Protein AF-A0A6I1F2I8-F1 (afdb_monomer_lite)

Sequence (129 aa):
MICNMAFIVSCSKEGEKSVVKYCKENDIIIFDLVIDPLNNEIYRGAFSSFLQASSFGKVLKEHKVTEIIVDSKENFKNKEYLQEFLVLTMFFMEAKVYFLKENLDASMSEDNVELVFRFNSRNSNNLKS

pLDDT: mean 71.92, std 16.77, range [31.44, 93.5]

Foldseek 3Di:
DDAAEEEEEEADPVLVVLVVVVCVVRSYHYPYYDYRLCPPPCNPVCVLVCLVPDCNVVVCLVVPHAEYEYQALVSCVDPVSSLSNLLSCCPSNVHWYAHRVVRDGLNPDPVSVVSNVVVVVVVVVVVPD

Secondary structure (DSSP, 8-state):
----EEEEEESSHHHHHHHHHHHHHTTPEEEEEEE-TTT-HHHHTTHHHHHHTSHHHHHHHHTT--EEEES-GGGS-SHHHHHHHHHIIIIIS--EEEETTTTEEGGG-HHHHHHHHHHHHHHHHTT--

Structure (mmCIF, N/CA/C/O backbone):
data_AF-A0A6I1F2I8-F1
#
_entry.id   AF-A0A6I1F2I8-F1
#
loop_
_atom_site.group_PDB
_atom_site.id
_atom_site.type_symbol
_atom_site.label_atom_id
_atom_site.label_alt_id
_atom_site.label_comp_id
_atom_site.label_asym_id
_atom_site.label_entity_id
_atom_site.label_seq_id
_atom_site.pdbx_PDB_ins_code
_atom_site.Cartn_x
_atom_site.Cartn_y
_atom_site.Cartn_z
_atom_site.occupancy
_atom_site.B_iso_or_equiv
_atom_site.auth_seq_id
_atom_site.auth_comp_id
_atom_site.auth_asym_id
_atom_site.auth_atom_id
_atom_site.pdbx_PDB_model_num
ATOM 1 N N . MET A 1 1 ? -21.769 0.585 -9.005 1.00 44.41 1 MET A N 1
ATOM 2 C CA . MET A 1 1 ? -20.932 0.948 -7.847 1.00 44.41 1 MET A CA 1
ATOM 3 C C . MET A 1 1 ? -19.619 0.214 -8.037 1.00 44.41 1 MET A C 1
ATOM 5 O O . MET A 1 1 ? -19.660 -1.002 -8.168 1.00 44.41 1 MET A O 1
ATOM 9 N N . ILE A 1 2 ? -18.512 0.925 -8.234 1.00 54.41 2 ILE A N 1
ATOM 10 C CA . ILE A 1 2 ? -17.195 0.285 -8.323 1.00 54.41 2 ILE A CA 1
ATOM 11 C C . ILE A 1 2 ? -16.720 0.174 -6.876 1.00 54.41 2 ILE A C 1
ATOM 13 O O . ILE A 1 2 ? -16.569 1.200 -6.223 1.00 54.41 2 ILE A O 1
ATOM 17 N N . CYS A 1 3 ? -16.594 -1.043 -6.352 1.00 58.31 3 CYS A N 1
ATOM 18 C CA . CYS A 1 3 ? -15.919 -1.252 -5.075 1.00 58.31 3 CYS A CA 1
ATOM 19 C C . CYS A 1 3 ? -14.420 -1.072 -5.314 1.00 58.31 3 CYS A C 1
ATOM 21 O O . CYS A 1 3 ? -13.877 -1.684 -6.238 1.00 58.31 3 CYS A O 1
ATOM 23 N N . ASN A 1 4 ? -13.768 -0.235 -4.511 1.00 81.19 4 ASN A N 1
ATOM 24 C CA . ASN A 1 4 ? -12.321 -0.087 -4.578 1.00 81.19 4 ASN A CA 1
ATOM 25 C C . ASN A 1 4 ? -11.671 -1.390 -4.102 1.00 81.19 4 ASN A C 1
ATOM 27 O O . ASN A 1 4 ? -12.137 -2.013 -3.144 1.00 81.19 4 ASN A O 1
ATOM 31 N N . MET A 1 5 ? -10.618 -1.816 -4.796 1.00 88.94 5 MET A N 1
ATOM 32 C CA . MET A 1 5 ? -9.870 -3.016 -4.441 1.00 88.94 5 MET A CA 1
ATOM 33 C C . MET A 1 5 ? -8.527 -2.608 -3.848 1.00 88.94 5 MET A C 1
ATOM 35 O O . MET A 1 5 ? -7.793 -1.832 -4.464 1.00 88.94 5 MET A O 1
ATOM 39 N N . ALA A 1 6 ? -8.210 -3.135 -2.667 1.00 88.00 6 ALA A N 1
ATOM 40 C CA . ALA A 1 6 ? -7.002 -2.798 -1.937 1.00 88.00 6 ALA A CA 1
ATOM 41 C C . ALA A 1 6 ? -6.055 -3.980 -1.770 1.00 88.00 6 ALA A C 1
ATOM 43 O O . ALA A 1 6 ? -6.465 -5.107 -1.491 1.00 88.00 6 ALA A O 1
ATOM 44 N N . PHE A 1 7 ? -4.767 -3.679 -1.856 1.00 88.56 7 PHE A N 1
ATOM 45 C CA . PHE A 1 7 ? -3.697 -4.536 -1.377 1.00 88.56 7 PHE A CA 1
ATOM 46 C C . PHE A 1 7 ? -3.145 -3.967 -0.069 1.00 88.56 7 PHE A C 1
ATOM 48 O O . PHE A 1 7 ? -2.855 -2.772 0.023 1.00 88.56 7 PHE A O 1
ATOM 55 N N . ILE A 1 8 ? -3.024 -4.806 0.959 1.00 86.12 8 ILE A N 1
ATOM 56 C CA . ILE A 1 8 ? -2.634 -4.351 2.294 1.00 86.12 8 ILE A CA 1
ATOM 57 C C . ILE A 1 8 ? -1.169 -4.678 2.573 1.00 86.12 8 ILE A C 1
ATOM 59 O O . ILE A 1 8 ? -0.724 -5.812 2.403 1.00 86.12 8 ILE A O 1
ATOM 63 N N . VAL A 1 9 ? -0.446 -3.697 3.113 1.00 83.75 9 VAL A N 1
ATOM 64 C CA . VAL A 1 9 ? 0.913 -3.859 3.636 1.00 83.75 9 VAL A CA 1
ATOM 65 C C . VAL A 1 9 ? 0.925 -3.509 5.128 1.00 83.75 9 VAL A C 1
ATOM 67 O O . VAL A 1 9 ? 0.827 -2.346 5.519 1.00 83.75 9 VAL A O 1
ATOM 70 N N . SER A 1 10 ? 1.061 -4.511 5.996 1.00 78.25 10 SER A N 1
ATOM 71 C CA . SER A 1 10 ? 1.144 -4.331 7.452 1.00 78.25 10 SER A CA 1
ATOM 72 C C . SER A 1 10 ? 2.471 -4.848 8.002 1.00 78.25 10 SER A C 1
ATOM 74 O O . SER A 1 10 ? 2.993 -5.848 7.527 1.00 78.25 10 SER A O 1
ATOM 76 N N . CYS A 1 11 ? 3.004 -4.222 9.054 1.00 70.81 11 CYS A N 1
ATOM 77 C CA . CYS A 1 11 ? 4.203 -4.699 9.760 1.00 70.81 11 CYS A CA 1
ATOM 78 C C . CYS A 1 11 ? 3.912 -5.358 11.114 1.00 70.81 11 CYS A C 1
ATOM 80 O O . CYS A 1 11 ? 4.844 -5.715 11.830 1.00 70.81 11 CYS A O 1
ATOM 82 N N . SER A 1 12 ? 2.642 -5.527 11.492 1.00 80.56 12 SER A N 1
ATOM 83 C CA . SER A 1 12 ? 2.278 -6.216 12.734 1.00 80.56 12 SER A CA 1
ATOM 84 C C . SER A 1 12 ? 0.885 -6.848 12.668 1.00 80.56 12 SER A C 1
ATOM 86 O O . SER A 1 12 ? 0.020 -6.410 11.909 1.00 80.56 12 SER A O 1
ATOM 88 N N . LYS A 1 13 ? 0.636 -7.850 13.523 1.00 82.44 13 LYS A N 1
ATOM 89 C CA . LYS A 1 13 ? -0.705 -8.447 13.698 1.00 82.44 13 LYS A CA 1
ATOM 90 C C . LYS A 1 13 ? -1.743 -7.449 14.220 1.00 82.44 13 LYS A C 1
ATOM 92 O O . LYS A 1 13 ? -2.939 -7.644 14.036 1.00 82.44 13 LYS A O 1
ATOM 97 N N . GLU A 1 14 ? -1.308 -6.403 14.916 1.00 86.06 14 GLU A N 1
ATOM 98 C CA . GLU A 1 14 ? -2.195 -5.330 15.368 1.00 86.06 14 GLU A CA 1
ATOM 99 C C . GLU A 1 14 ? -2.528 -4.372 14.218 1.00 86.06 14 GLU A C 1
ATOM 101 O O . GLU A 1 14 ? -3.698 -4.074 13.995 1.00 86.06 14 GLU A O 1
ATOM 106 N N . GLY A 1 15 ? -1.523 -3.988 13.423 1.00 84.94 15 GLY A N 1
ATOM 107 C CA . GLY A 1 15 ? -1.704 -3.186 12.211 1.00 84.94 15 GLY A CA 1
ATOM 108 C C . GLY A 1 15 ? -2.625 -3.855 11.190 1.00 84.94 15 GLY A C 1
ATOM 109 O O . GLY A 1 15 ? -3.480 -3.199 10.606 1.00 84.94 15 GLY A O 1
ATOM 110 N N . GLU A 1 16 ? -2.536 -5.182 11.044 1.00 87.31 16 GLU A N 1
ATOM 111 C CA . GLU A 1 16 ? -3.457 -5.961 10.207 1.00 87.31 16 GLU A CA 1
ATOM 112 C C . GLU A 1 16 ? -4.913 -5.749 10.632 1.00 87.31 16 GLU A C 1
ATOM 114 O O . GLU A 1 16 ? -5.761 -5.432 9.800 1.00 87.31 16 GLU A O 1
ATOM 119 N N . LYS A 1 17 ? -5.212 -5.890 11.930 1.00 90.31 17 LYS A N 1
ATOM 120 C CA . LYS A 1 17 ? -6.579 -5.725 12.443 1.00 90.31 17 LYS A CA 1
ATOM 121 C C . LYS A 1 17 ? -7.119 -4.331 12.145 1.00 90.31 17 LYS A C 1
ATOM 123 O O . LYS A 1 17 ? -8.279 -4.209 11.757 1.00 90.31 17 LYS A O 1
ATOM 128 N N . SER A 1 18 ? -6.285 -3.307 12.313 1.00 91.12 18 SER A N 1
ATOM 129 C CA . SER A 1 18 ? -6.646 -1.916 12.036 1.00 91.12 18 SER A CA 1
ATOM 130 C C . SER A 1 18 ? -6.962 -1.700 10.558 1.00 91.12 18 SER A C 1
ATOM 132 O O . SER A 1 18 ? -8.016 -1.153 10.238 1.00 91.12 18 SER A O 1
ATOM 134 N N . VAL A 1 19 ? -6.110 -2.193 9.653 1.00 90.06 19 VAL A N 1
ATOM 135 C CA . VAL A 1 19 ? -6.324 -2.027 8.210 1.00 90.06 19 VAL A CA 1
ATOM 136 C C . VAL A 1 19 ? -7.519 -2.840 7.712 1.00 90.06 19 VAL A C 1
ATOM 138 O O . VAL A 1 19 ? -8.353 -2.316 6.981 1.00 90.06 19 VAL A O 1
ATOM 141 N N . VAL A 1 20 ? -7.676 -4.090 8.153 1.00 91.00 20 VAL A N 1
ATOM 142 C CA . VAL A 1 20 ? -8.831 -4.921 7.774 1.00 91.00 20 VAL A CA 1
ATOM 143 C C . VAL A 1 20 ? -10.141 -4.297 8.255 1.00 91.00 20 VAL A C 1
ATOM 145 O O . VAL A 1 20 ? -11.142 -4.334 7.538 1.00 91.00 20 VAL A O 1
ATOM 148 N N . LYS A 1 21 ? -10.152 -3.718 9.462 1.00 93.19 21 LYS A N 1
ATOM 149 C CA . LYS A 1 21 ? -11.311 -2.984 9.977 1.00 93.19 21 LYS A CA 1
ATOM 150 C C . LYS A 1 21 ? -11.622 -1.768 9.100 1.00 93.19 21 LYS A C 1
ATOM 152 O O . LYS A 1 21 ? -12.767 -1.634 8.683 1.00 93.19 21 LYS A O 1
ATOM 157 N N . TYR A 1 22 ? -10.614 -0.963 8.762 1.00 92.06 22 TYR A N 1
ATOM 158 C CA . TYR A 1 22 ? -10.772 0.185 7.868 1.00 92.06 22 TYR A CA 1
ATOM 159 C C . TYR A 1 22 ? -11.360 -0.218 6.508 1.00 92.06 22 TYR A C 1
ATOM 161 O O . TYR A 1 22 ? -12.323 0.398 6.058 1.00 92.06 22 TYR A O 1
ATOM 169 N N . CYS A 1 23 ? -10.856 -1.288 5.884 1.00 92.00 23 CYS A N 1
ATOM 170 C CA . CYS A 1 23 ? -11.389 -1.758 4.604 1.00 92.00 23 CYS A CA 1
ATOM 171 C C . CYS A 1 23 ? -12.868 -2.147 4.701 1.00 92.00 23 CYS A C 1
ATOM 173 O O . CYS A 1 23 ? -13.656 -1.792 3.830 1.00 92.00 23 CYS A O 1
ATOM 175 N N . LYS A 1 24 ? -13.263 -2.836 5.780 1.00 91.94 24 LYS A N 1
ATOM 176 C CA . LYS A 1 24 ? -14.665 -3.212 6.019 1.00 91.94 24 LYS A CA 1
ATOM 177 C C . LYS A 1 24 ? -15.572 -2.004 6.229 1.00 91.94 24 LYS A C 1
ATOM 179 O O . LYS A 1 24 ? -16.700 -2.019 5.762 1.00 91.94 24 LYS A O 1
ATOM 184 N N . GLU A 1 25 ? -15.095 -0.989 6.943 1.00 93.50 25 GLU A N 1
ATOM 185 C CA . GLU A 1 25 ? -15.865 0.229 7.230 1.00 93.50 25 GLU A CA 1
ATOM 186 C C . GLU A 1 25 ? -16.051 1.124 5.996 1.00 93.50 25 GLU A C 1
ATOM 188 O O . GLU A 1 25 ? -16.969 1.938 5.979 1.00 93.50 25 GLU A O 1
ATOM 193 N N . ASN A 1 26 ? -15.212 0.959 4.968 1.00 89.75 26 ASN A N 1
ATOM 194 C CA . ASN A 1 26 ? -15.224 1.767 3.745 1.00 89.75 26 ASN A CA 1
ATOM 195 C C . ASN A 1 26 ? -15.613 0.964 2.488 1.00 89.75 26 ASN A C 1
ATOM 197 O O . ASN A 1 26 ? -15.376 1.426 1.374 1.00 89.75 26 ASN A O 1
ATOM 201 N N . ASP A 1 27 ? -16.178 -0.238 2.651 1.00 90.50 27 ASP A N 1
ATOM 202 C CA . ASP A 1 27 ? -16.576 -1.126 1.546 1.00 90.50 27 ASP A CA 1
ATOM 203 C C . ASP A 1 27 ? -15.445 -1.418 0.531 1.00 90.50 27 ASP A C 1
ATOM 205 O O . ASP A 1 27 ? -15.670 -1.579 -0.674 1.00 90.50 27 ASP A O 1
ATOM 209 N N . ILE A 1 28 ? -14.207 -1.507 1.026 1.00 91.12 28 ILE A N 1
ATOM 210 C CA . ILE A 1 28 ? -13.009 -1.804 0.237 1.00 91.12 28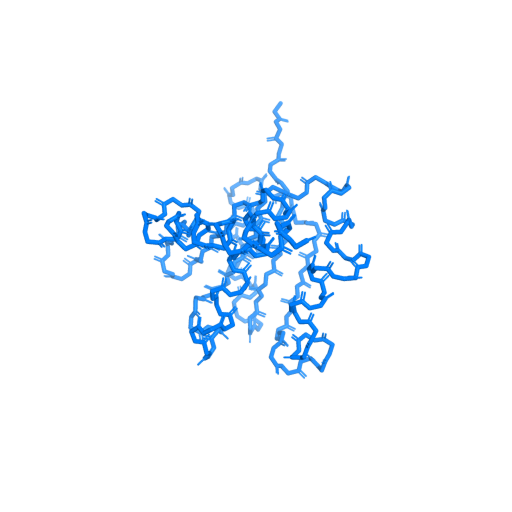 ILE A CA 1
ATOM 211 C C . ILE A 1 28 ? -12.791 -3.319 0.206 1.00 91.12 28 ILE A C 1
ATOM 213 O O . ILE A 1 28 ? -12.666 -3.978 1.243 1.00 91.12 28 ILE A O 1
ATOM 217 N N . ILE A 1 29 ? -12.694 -3.882 -0.998 1.00 90.69 29 ILE A N 1
ATOM 218 C CA . ILE A 1 29 ? -12.421 -5.306 -1.198 1.00 90.69 29 ILE A CA 1
ATOM 219 C C . ILE A 1 29 ? -10.925 -5.546 -1.032 1.00 90.69 29 ILE A C 1
ATOM 221 O O . ILE A 1 29 ? -10.112 -4.990 -1.765 1.00 90.69 29 ILE A O 1
ATOM 225 N N . ILE A 1 30 ? -10.554 -6.412 -0.095 1.00 89.94 30 ILE A N 1
ATOM 226 C CA . ILE A 1 30 ? -9.161 -6.816 0.090 1.00 89.94 30 ILE A CA 1
ATOM 227 C C . ILE A 1 30 ? -8.815 -7.856 -0.976 1.00 89.94 30 ILE A C 1
ATOM 229 O O . ILE A 1 30 ? -9.409 -8.933 -1.001 1.00 89.94 30 ILE A O 1
ATOM 233 N N . PHE A 1 31 ? -7.857 -7.529 -1.840 1.00 87.25 31 PHE A N 1
ATOM 234 C CA . PHE A 1 31 ? -7.278 -8.459 -2.805 1.00 87.25 31 PHE A CA 1
ATOM 235 C C . PHE A 1 31 ? -6.330 -9.439 -2.116 1.00 87.25 31 PHE A C 1
ATOM 237 O O . PHE A 1 31 ? -6.508 -10.650 -2.206 1.00 87.25 31 PHE A O 1
ATOM 244 N N . ASP A 1 32 ? -5.332 -8.894 -1.421 1.00 86.19 32 ASP A N 1
ATOM 245 C CA . ASP A 1 32 ? -4.313 -9.656 -0.709 1.00 86.19 32 ASP A CA 1
ATOM 246 C C . ASP A 1 32 ? -3.686 -8.792 0.401 1.00 86.19 32 ASP A C 1
ATOM 248 O O . ASP A 1 32 ? -3.855 -7.565 0.436 1.00 86.19 32 ASP A O 1
ATOM 252 N N . LEU A 1 33 ? -2.995 -9.442 1.333 1.00 82.94 33 LEU A N 1
ATOM 253 C CA . LEU A 1 33 ? -2.424 -8.858 2.539 1.00 82.94 33 LEU A CA 1
ATOM 254 C C . LEU A 1 33 ? -1.023 -9.423 2.784 1.00 82.94 33 LEU A C 1
ATOM 256 O O . LEU A 1 33 ? -0.832 -10.630 2.920 1.00 82.94 33 LEU A O 1
ATOM 260 N N . VAL A 1 34 ? -0.059 -8.528 2.984 1.00 77.94 34 VAL A N 1
ATOM 261 C CA . VAL A 1 34 ? 1.292 -8.876 3.429 1.00 77.94 34 VAL A CA 1
ATOM 262 C C . VAL A 1 34 ? 1.504 -8.403 4.857 1.00 77.94 34 VAL A C 1
ATOM 264 O O . VAL A 1 34 ? 1.325 -7.224 5.167 1.00 77.94 34 VAL A O 1
ATOM 267 N N . ILE A 1 35 ? 1.926 -9.330 5.718 1.00 74.44 35 ILE A N 1
ATOM 268 C CA . ILE A 1 35 ? 2.295 -9.060 7.108 1.00 74.44 35 ILE A CA 1
ATOM 269 C C . ILE A 1 35 ? 3.809 -9.191 7.250 1.00 74.44 35 ILE A C 1
ATOM 271 O O . ILE A 1 35 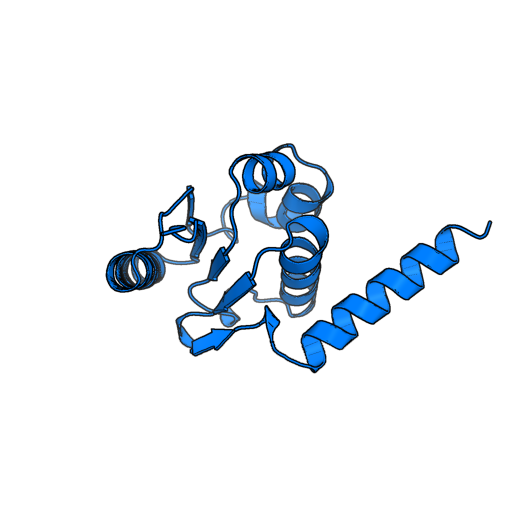? 4.396 -10.193 6.852 1.00 74.44 35 ILE A O 1
ATOM 275 N N . ASP A 1 36 ? 4.414 -8.185 7.872 1.00 69.88 36 ASP A N 1
ATOM 276 C CA . ASP A 1 36 ? 5.839 -8.101 8.179 1.00 69.88 36 ASP A CA 1
ATOM 277 C C . ASP A 1 36 ? 6.755 -8.228 6.941 1.00 69.88 36 ASP A C 1
ATOM 279 O O . ASP A 1 36 ? 7.611 -9.117 6.856 1.00 69.88 36 ASP A O 1
ATOM 283 N N . PRO A 1 37 ? 6.624 -7.309 5.962 1.00 63.69 37 PRO A N 1
ATOM 284 C CA . PRO A 1 37 ? 7.470 -7.293 4.768 1.00 63.69 37 PRO A CA 1
ATOM 285 C C . PRO A 1 37 ? 8.959 -7.071 5.091 1.00 63.69 37 PRO A C 1
ATOM 287 O O . PRO A 1 37 ? 9.815 -7.303 4.248 1.00 63.69 37 PRO A O 1
ATOM 290 N N . LEU A 1 38 ? 9.312 -6.626 6.302 1.00 61.28 38 LEU A N 1
ATOM 291 C CA . LEU A 1 38 ? 10.708 -6.417 6.682 1.00 61.28 38 LEU A CA 1
ATOM 292 C C . LEU A 1 38 ? 11.386 -7.662 7.261 1.00 61.28 38 LEU A C 1
ATOM 294 O O . LEU A 1 38 ? 12.615 -7.710 7.232 1.00 61.28 38 LEU A O 1
ATOM 298 N N . ASN A 1 39 ? 10.650 -8.639 7.796 1.00 57.47 39 ASN A N 1
ATOM 299 C CA . ASN A 1 39 ? 11.217 -9.933 8.206 1.00 57.47 39 ASN A CA 1
ATOM 300 C C . ASN A 1 39 ? 11.071 -11.017 7.141 1.00 57.47 39 ASN A C 1
ATOM 302 O O . ASN A 1 39 ? 11.712 -12.061 7.235 1.00 57.47 39 ASN A O 1
ATOM 306 N N . ASN A 1 40 ? 10.250 -10.784 6.126 1.00 55.22 40 ASN A N 1
ATOM 307 C CA . ASN A 1 40 ? 10.098 -11.717 5.032 1.00 55.22 40 ASN A CA 1
ATOM 308 C C . ASN A 1 40 ? 11.198 -11.454 3.985 1.00 55.22 40 ASN A C 1
ATOM 310 O O . ASN A 1 40 ? 11.214 -10.407 3.338 1.00 55.22 40 ASN A O 1
ATOM 314 N N . GLU A 1 41 ? 12.157 -12.381 3.849 1.00 49.59 41 GLU A N 1
ATOM 315 C CA . GLU A 1 41 ? 13.317 -12.254 2.942 1.00 49.59 41 GLU A CA 1
ATOM 316 C C . GLU A 1 41 ? 12.906 -11.958 1.492 1.00 49.59 41 GLU A C 1
ATOM 318 O O . GLU A 1 41 ? 13.605 -11.227 0.789 1.00 49.59 41 GLU A O 1
ATOM 323 N N . ILE A 1 42 ? 11.721 -12.431 1.087 1.00 48.31 42 ILE A N 1
ATOM 324 C CA . ILE A 1 42 ? 11.108 -12.162 -0.220 1.00 48.31 42 ILE A CA 1
ATOM 325 C C . ILE A 1 42 ? 10.842 -10.663 -0.418 1.00 48.31 42 ILE A C 1
ATOM 327 O O . ILE A 1 42 ? 10.879 -10.185 -1.537 1.00 48.31 42 ILE A O 1
ATOM 331 N N . TYR A 1 43 ? 10.617 -9.890 0.640 1.00 52.09 43 TYR A N 1
ATOM 332 C CA . TYR A 1 43 ? 10.224 -8.482 0.555 1.00 52.09 43 TYR A CA 1
ATOM 333 C C . TYR A 1 43 ? 11.378 -7.515 0.867 1.00 52.09 43 TYR A C 1
ATOM 335 O O . TYR A 1 43 ? 11.347 -6.372 0.420 1.00 52.09 43 TYR A O 1
ATOM 343 N N . ARG A 1 44 ? 12.438 -7.968 1.555 1.00 53.25 44 ARG A N 1
ATOM 344 C CA . ARG A 1 44 ? 13.566 -7.128 2.010 1.00 53.25 44 ARG A CA 1
ATOM 345 C C . ARG A 1 44 ? 14.500 -6.639 0.901 1.00 53.25 44 ARG A C 1
ATOM 347 O O . ARG A 1 44 ? 14.921 -5.490 0.925 1.00 53.25 44 ARG A O 1
ATOM 354 N N . GLY A 1 45 ? 14.850 -7.518 -0.036 1.00 46.12 45 GLY A N 1
ATOM 355 C CA . GLY A 1 45 ? 15.648 -7.177 -1.223 1.00 46.12 45 GLY A CA 1
ATOM 356 C C . GLY A 1 45 ? 14.801 -7.068 -2.485 1.00 46.12 45 GLY A C 1
ATOM 357 O O . GLY A 1 45 ? 15.234 -6.486 -3.476 1.00 46.1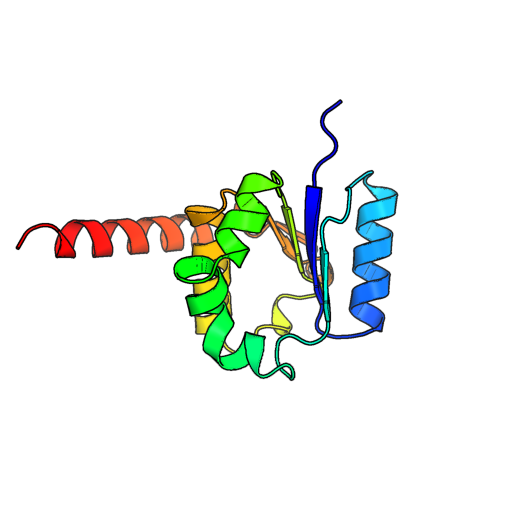2 45 GLY A O 1
ATOM 358 N N . ALA A 1 46 ? 13.583 -7.616 -2.446 1.00 44.94 46 ALA A N 1
ATOM 359 C CA . ALA A 1 46 ? 12.750 -7.692 -3.618 1.00 44.94 46 ALA A CA 1
ATOM 360 C C . ALA A 1 46 ? 11.675 -6.623 -3.687 1.00 44.94 46 ALA A C 1
ATOM 362 O O . ALA A 1 46 ? 11.172 -6.514 -4.771 1.00 44.94 46 ALA A O 1
ATOM 363 N N . PHE A 1 47 ? 11.321 -5.789 -2.700 1.00 54.22 47 PHE A N 1
ATOM 364 C CA . PHE A 1 47 ? 10.172 -4.872 -2.897 1.00 54.22 47 PHE A CA 1
ATOM 365 C C . PHE A 1 47 ? 10.276 -3.983 -4.161 1.00 54.22 47 PHE A C 1
ATOM 367 O O . PHE A 1 47 ? 9.293 -3.830 -4.891 1.00 54.22 47 PHE A O 1
ATOM 374 N N . SER A 1 48 ? 11.482 -3.498 -4.492 1.00 48.38 48 SER A N 1
ATOM 375 C CA . SER A 1 48 ? 11.747 -2.801 -5.757 1.00 48.38 48 SER A CA 1
ATOM 376 C C . SER A 1 48 ? 11.678 -3.739 -6.967 1.00 48.38 48 SER A C 1
ATOM 378 O O . SER A 1 48 ? 10.941 -3.474 -7.910 1.00 48.38 48 SER A O 1
ATOM 380 N N . SER A 1 49 ? 12.321 -4.908 -6.910 1.00 44.78 49 SER A N 1
ATOM 381 C CA . SER A 1 49 ? 12.236 -5.958 -7.946 1.00 44.78 49 SER A CA 1
ATOM 382 C C . SER A 1 49 ? 10.851 -6.634 -8.052 1.00 44.78 49 SER A C 1
ATOM 384 O O . SER A 1 49 ? 10.511 -7.222 -9.067 1.00 44.78 49 SER A O 1
ATOM 386 N N . PHE A 1 50 ? 10.013 -6.540 -7.033 1.00 50.94 50 PHE A N 1
ATOM 387 C CA . PHE A 1 50 ? 8.730 -7.209 -6.848 1.00 50.94 50 PHE A CA 1
ATOM 388 C C . PHE A 1 50 ? 7.644 -6.391 -7.532 1.00 50.94 50 PHE A C 1
ATOM 390 O O . PHE A 1 50 ? 6.797 -6.955 -8.223 1.00 50.94 50 PHE A O 1
ATOM 397 N N . LEU A 1 51 ? 7.746 -5.062 -7.454 1.00 53.16 51 LEU A N 1
ATOM 398 C CA . LEU A 1 51 ? 6.889 -4.152 -8.206 1.00 53.16 51 LEU A CA 1
ATOM 399 C C . LEU A 1 51 ? 7.402 -3.874 -9.631 1.00 53.16 51 LEU A C 1
ATOM 401 O O . LEU A 1 51 ? 6.579 -3.773 -10.536 1.00 53.16 51 LEU A O 1
ATOM 405 N N . GLN A 1 52 ? 8.723 -3.783 -9.862 1.00 47.66 52 GLN A N 1
ATOM 406 C CA . GLN A 1 52 ? 9.281 -3.474 -11.195 1.00 47.66 52 GLN A CA 1
ATOM 407 C C . GLN A 1 52 ? 9.576 -4.705 -12.075 1.00 47.66 52 GLN A C 1
ATOM 409 O O . GLN A 1 52 ? 9.461 -4.598 -13.295 1.00 47.66 52 GLN A O 1
ATOM 414 N N . ALA A 1 53 ? 9.959 -5.858 -11.504 1.00 43.22 53 ALA A N 1
ATOM 415 C CA . ALA A 1 53 ? 10.470 -7.012 -12.264 1.00 43.22 53 ALA A CA 1
ATOM 416 C C . ALA A 1 53 ? 9.690 -8.331 -12.074 1.00 43.22 53 ALA A C 1
ATOM 418 O O . ALA A 1 53 ? 9.831 -9.237 -12.896 1.00 43.22 53 ALA A O 1
ATOM 419 N N . SER A 1 54 ? 8.852 -8.463 -11.042 1.00 51.41 54 SER A N 1
ATOM 420 C CA . SER A 1 54 ? 8.124 -9.706 -10.770 1.00 51.41 54 SER A CA 1
ATOM 421 C C . SER A 1 54 ? 6.713 -9.707 -11.363 1.00 51.41 54 SER A C 1
ATOM 423 O O . SER A 1 54 ? 6.087 -8.666 -11.568 1.00 51.41 54 SER A O 1
ATOM 425 N N . SER A 1 55 ? 6.180 -10.904 -11.598 1.00 60.91 55 SER A N 1
ATOM 426 C CA . SER A 1 55 ? 4.776 -11.159 -11.938 1.00 60.91 55 SER A CA 1
ATOM 427 C C . SER A 1 55 ? 3.771 -10.467 -11.005 1.00 60.91 55 SER A C 1
ATOM 429 O O . SER A 1 55 ? 2.631 -10.271 -11.405 1.00 60.91 55 SER A O 1
ATOM 431 N N . PHE A 1 56 ? 4.167 -10.048 -9.802 1.00 68.81 56 PHE A N 1
ATOM 432 C CA . PHE A 1 56 ? 3.260 -9.513 -8.793 1.00 68.81 56 PHE A CA 1
ATOM 433 C C . PHE A 1 56 ? 2.681 -8.131 -9.121 1.00 68.81 56 PHE A C 1
ATOM 435 O O . PHE A 1 56 ? 1.468 -7.959 -9.060 1.00 68.81 56 PHE A O 1
ATOM 442 N N . GLY A 1 57 ? 3.493 -7.154 -9.545 1.00 69.69 57 GLY A N 1
ATOM 443 C CA . GLY A 1 57 ? 2.971 -5.843 -9.968 1.00 69.69 57 GLY A CA 1
ATOM 444 C C . GLY A 1 57 ? 1.987 -5.954 -11.144 1.00 69.69 57 GLY A C 1
ATOM 445 O O . GLY A 1 57 ? 0.972 -5.258 -11.183 1.00 69.69 57 GLY A O 1
ATOM 446 N N . LYS A 1 58 ? 2.235 -6.904 -12.063 1.00 71.75 58 LYS A N 1
ATOM 447 C CA . LYS A 1 58 ? 1.297 -7.261 -13.141 1.00 71.75 58 LYS A CA 1
ATOM 448 C C . LYS A 1 58 ? 0.016 -7.883 -12.595 1.00 71.75 58 LYS A C 1
ATOM 450 O O . LYS A 1 58 ? -1.052 -7.443 -12.992 1.00 71.75 58 LYS A O 1
ATOM 455 N N . VAL A 1 59 ? 0.113 -8.822 -11.653 1.00 76.12 59 VAL A N 1
ATOM 456 C CA . VAL A 1 59 ? -1.045 -9.439 -10.984 1.00 76.12 59 VAL A CA 1
ATOM 457 C C . VAL A 1 59 ? -1.916 -8.379 -10.314 1.00 76.12 59 VAL A C 1
ATOM 459 O O . VAL A 1 59 ? -3.125 -8.384 -10.527 1.00 76.12 59 VAL A O 1
ATOM 462 N N . LEU A 1 60 ? -1.334 -7.436 -9.567 1.00 79.31 60 LEU A N 1
ATOM 463 C CA . LEU A 1 60 ? -2.102 -6.368 -8.919 1.00 79.31 60 LEU A CA 1
ATOM 464 C C . LEU A 1 60 ? -2.817 -5.477 -9.952 1.00 79.31 60 LEU A C 1
ATOM 466 O O . LEU A 1 60 ? -3.986 -5.137 -9.769 1.00 79.31 60 LEU A O 1
ATOM 470 N N . LYS A 1 61 ? -2.157 -5.154 -11.074 1.00 76.94 61 LYS A N 1
ATOM 471 C CA . LYS A 1 61 ? -2.759 -4.376 -12.171 1.00 76.94 61 LYS A CA 1
ATOM 472 C C . LYS A 1 61 ? -3.854 -5.156 -12.912 1.00 76.94 61 LYS A C 1
ATOM 474 O O . LYS A 1 61 ? -4.917 -4.606 -13.188 1.00 76.94 61 LYS A O 1
ATOM 479 N N . GLU A 1 62 ? -3.634 -6.439 -13.194 1.00 82.44 62 GLU A N 1
ATOM 480 C CA . GLU A 1 62 ? -4.602 -7.346 -13.832 1.00 82.44 62 GLU A CA 1
ATOM 481 C C . GLU A 1 62 ? -5.861 -7.533 -12.979 1.00 82.44 62 GLU A C 1
ATOM 483 O O . GLU A 1 62 ? -6.974 -7.542 -13.508 1.00 82.44 62 GLU A O 1
ATOM 488 N N . HIS A 1 63 ? -5.698 -7.598 -11.656 1.00 82.94 63 HIS A N 1
ATOM 489 C CA . HIS A 1 63 ? -6.804 -7.677 -10.702 1.00 82.94 63 HIS A CA 1
ATOM 490 C C . HIS A 1 63 ? -7.427 -6.314 -10.379 1.00 82.94 63 HIS A C 1
ATOM 492 O O . HIS A 1 63 ? -8.373 -6.252 -9.600 1.00 82.94 63 HIS A O 1
ATOM 498 N N . LYS A 1 64 ? -6.968 -5.233 -11.027 1.00 86.81 64 LYS A N 1
ATOM 499 C CA . LYS A 1 64 ? -7.494 -3.870 -10.865 1.00 86.81 64 LYS A CA 1
ATOM 500 C C . LYS A 1 64 ? -7.427 -3.377 -9.417 1.00 86.81 64 LYS A C 1
ATOM 502 O O . LYS A 1 64 ? -8.364 -2.747 -8.933 1.00 86.81 64 LYS A O 1
ATOM 507 N N . VAL A 1 65 ? -6.320 -3.655 -8.732 1.00 87.25 65 VAL A N 1
ATOM 508 C CA . VAL A 1 65 ? -6.035 -3.050 -7.427 1.00 87.25 65 VAL A CA 1
ATOM 509 C C . VAL A 1 65 ? -5.880 -1.542 -7.615 1.00 87.25 65 VAL A C 1
ATOM 511 O O . VAL A 1 65 ? -5.016 -1.092 -8.363 1.00 87.25 65 VAL A O 1
ATOM 514 N N . THR A 1 66 ? -6.731 -0.767 -6.947 1.00 87.06 66 THR A N 1
ATOM 515 C CA . THR A 1 66 ? -6.778 0.700 -7.045 1.00 87.06 66 THR A CA 1
ATOM 516 C C . THR A 1 66 ? -6.171 1.389 -5.828 1.00 87.06 66 THR A C 1
ATOM 518 O O . THR A 1 66 ? -5.880 2.584 -5.881 1.00 87.06 66 THR A O 1
ATOM 521 N N . GLU A 1 67 ? -5.990 0.656 -4.729 1.00 90.19 67 GLU A N 1
ATOM 522 C CA . GLU A 1 67 ? -5.500 1.187 -3.460 1.00 90.19 67 GLU A CA 1
ATOM 523 C C . GLU A 1 67 ? -4.449 0.269 -2.828 1.00 90.19 67 GLU A C 1
ATOM 525 O O . GLU A 1 67 ? -4.538 -0.958 -2.863 1.00 90.19 67 GLU A O 1
ATOM 530 N N . ILE A 1 68 ? -3.447 0.879 -2.213 1.00 89.44 68 ILE A N 1
ATOM 531 C CA . ILE A 1 68 ? -2.466 0.242 -1.352 1.00 89.44 68 ILE A CA 1
ATOM 532 C C . ILE A 1 68 ? -2.651 0.847 0.031 1.00 89.44 68 ILE A C 1
ATOM 534 O O . ILE A 1 68 ? -2.440 2.047 0.217 1.00 89.44 68 ILE A O 1
ATOM 538 N N . ILE A 1 69 ? -3.035 0.027 1.004 1.00 90.12 69 ILE A N 1
ATOM 539 C CA . ILE A 1 69 ? -3.255 0.500 2.370 1.00 90.12 69 ILE A CA 1
ATOM 540 C C . ILE A 1 69 ? -2.125 -0.012 3.246 1.00 90.12 69 ILE A C 1
ATOM 542 O O . ILE A 1 69 ? -1.884 -1.215 3.351 1.00 90.12 69 ILE A O 1
ATOM 546 N N . VAL A 1 70 ? -1.426 0.920 3.878 1.00 88.44 70 VAL A N 1
ATOM 547 C CA . VAL A 1 70 ? -0.296 0.649 4.754 1.00 88.44 70 VAL A CA 1
ATOM 548 C C . VAL A 1 70 ? -0.679 1.014 6.183 1.00 88.44 70 VAL A C 1
ATOM 550 O O . VAL A 1 70 ? -1.219 2.089 6.421 1.00 88.44 70 VAL A O 1
ATOM 553 N N . ASP A 1 71 ? -0.355 0.156 7.153 1.00 88.88 71 ASP A N 1
ATOM 554 C CA . ASP A 1 71 ? -0.583 0.460 8.576 1.00 88.88 71 ASP A CA 1
ATOM 555 C C . ASP A 1 71 ? 0.090 1.781 9.007 1.00 88.88 71 ASP A C 1
ATOM 557 O O . ASP A 1 71 ? -0.560 2.636 9.597 1.00 88.88 71 ASP A O 1
ATOM 561 N N . SER A 1 72 ? 1.375 1.975 8.691 1.00 86.69 72 SER A N 1
ATOM 562 C CA . SER A 1 72 ? 2.128 3.182 9.054 1.00 86.69 72 SER A CA 1
ATOM 563 C C . SER A 1 72 ? 3.272 3.463 8.093 1.00 86.69 72 SER A C 1
ATOM 565 O O . SER A 1 72 ? 3.881 2.528 7.574 1.00 86.69 72 SER A O 1
ATOM 567 N N . LYS A 1 73 ? 3.625 4.737 7.899 1.00 82.62 73 LYS A N 1
ATOM 568 C CA . LYS A 1 73 ? 4.832 5.113 7.140 1.00 82.62 73 LYS A CA 1
ATOM 569 C C . LYS A 1 73 ? 6.125 4.745 7.878 1.00 82.62 73 LYS A C 1
ATOM 571 O O . LYS A 1 73 ? 7.118 4.433 7.230 1.00 82.62 73 LYS A O 1
ATOM 576 N N . GLU A 1 74 ? 6.105 4.720 9.214 1.00 82.00 74 GLU A N 1
ATOM 577 C CA . GLU A 1 74 ? 7.259 4.366 10.066 1.00 82.00 74 GLU A CA 1
ATOM 578 C C . GLU A 1 74 ? 7.689 2.902 9.882 1.00 82.00 74 GLU A C 1
ATOM 580 O O . GLU A 1 74 ? 8.808 2.506 10.213 1.00 82.00 74 GLU A O 1
ATOM 585 N N . ASN A 1 75 ? 6.813 2.093 9.285 1.00 72.25 75 ASN A N 1
ATOM 586 C CA . ASN A 1 75 ? 7.132 0.745 8.841 1.00 72.25 75 ASN A CA 1
ATOM 587 C C . ASN A 1 75 ? 8.263 0.728 7.805 1.00 72.25 75 ASN A C 1
ATOM 589 O O . ASN A 1 75 ? 9.021 -0.237 7.735 1.00 72.25 75 ASN A O 1
ATOM 593 N N . PHE A 1 76 ? 8.426 1.800 7.031 1.00 73.31 76 PHE A N 1
ATOM 594 C CA . PHE A 1 76 ? 9.533 1.971 6.102 1.00 73.31 76 PHE A CA 1
ATOM 595 C C . PHE A 1 76 ? 10.701 2.637 6.837 1.00 73.31 76 PHE A C 1
ATOM 597 O O . PHE A 1 76 ? 10.934 3.836 6.728 1.00 73.31 76 PHE A O 1
ATOM 604 N N . LYS A 1 77 ? 11.460 1.830 7.593 1.00 69.12 77 LYS A N 1
ATOM 605 C CA . LYS A 1 77 ? 12.611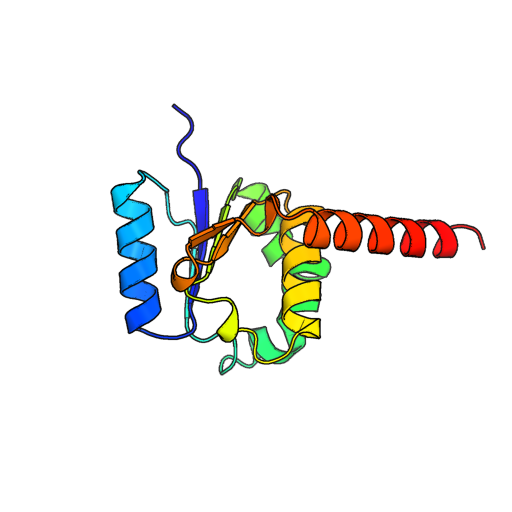 2.263 8.420 1.00 69.12 77 LYS A CA 1
ATOM 606 C C . LYS A 1 77 ? 13.677 3.084 7.672 1.00 69.12 77 LYS A C 1
ATOM 608 O O . LYS A 1 77 ? 14.500 3.729 8.312 1.00 69.12 77 LYS A O 1
ATOM 613 N N . ASN A 1 78 ? 13.698 3.028 6.339 1.00 72.88 78 ASN A N 1
ATOM 614 C CA . ASN A 1 78 ? 14.553 3.846 5.483 1.00 72.88 78 ASN A CA 1
ATOM 615 C C . ASN A 1 78 ? 13.677 4.721 4.575 1.00 72.88 78 ASN A C 1
ATOM 617 O O . ASN A 1 78 ? 12.801 4.218 3.867 1.00 72.88 78 ASN A O 1
ATOM 621 N N . LYS A 1 79 ? 13.980 6.022 4.550 1.00 74.62 79 LYS A N 1
ATOM 622 C CA . LYS A 1 79 ? 13.333 7.010 3.685 1.00 74.62 79 LYS A CA 1
ATOM 623 C C . LYS A 1 79 ? 13.472 6.676 2.195 1.00 74.62 79 LYS A C 1
ATOM 625 O O . LYS A 1 79 ? 12.535 6.926 1.445 1.00 74.62 79 LYS A O 1
ATOM 630 N N . GLU A 1 80 ? 14.592 6.095 1.770 1.00 72.81 80 GLU A N 1
ATOM 631 C CA . GLU A 1 80 ? 14.796 5.672 0.377 1.00 72.81 80 GLU A CA 1
ATOM 632 C C . GLU A 1 80 ? 13.825 4.548 -0.011 1.00 72.81 80 GLU A C 1
ATOM 634 O O . GLU A 1 80 ? 13.179 4.638 -1.050 1.00 72.81 80 GLU A O 1
ATOM 639 N N . TYR A 1 81 ? 13.610 3.556 0.865 1.00 73.31 81 TYR A N 1
ATOM 640 C CA . TYR A 1 81 ? 12.635 2.484 0.612 1.00 73.31 81 TYR A CA 1
ATOM 641 C C . TYR A 1 81 ? 11.199 2.998 0.544 1.00 73.31 81 TYR A C 1
ATOM 643 O O . TYR A 1 81 ? 10.425 2.545 -0.297 1.00 73.31 81 TYR A O 1
ATOM 651 N N . LEU A 1 82 ? 10.839 3.955 1.403 1.00 78.44 82 LEU A N 1
ATOM 652 C CA . LEU A 1 82 ? 9.537 4.616 1.338 1.00 78.44 82 LEU A CA 1
ATOM 653 C C . LEU A 1 82 ? 9.347 5.329 -0.010 1.00 78.44 82 LEU A C 1
ATOM 655 O O . LEU A 1 82 ? 8.292 5.217 -0.627 1.00 78.44 82 LEU A O 1
ATOM 659 N N . GLN A 1 83 ? 10.371 6.043 -0.481 1.00 76.50 83 GLN A N 1
ATOM 660 C CA . GLN A 1 83 ? 10.327 6.749 -1.762 1.00 76.50 83 GLN A CA 1
ATOM 661 C C . GLN A 1 83 ? 10.218 5.788 -2.949 1.00 76.50 83 GLN A C 1
ATOM 663 O O . GLN A 1 83 ? 9.374 6.000 -3.819 1.00 76.50 83 GLN A O 1
ATOM 668 N N . GLU A 1 84 ? 11.013 4.717 -2.978 1.00 74.25 84 GLU A N 1
ATOM 669 C CA . GLU A 1 84 ? 10.920 3.685 -4.016 1.00 74.25 84 GLU A CA 1
ATOM 670 C C . GLU A 1 84 ? 9.537 3.032 -4.035 1.00 74.25 84 GLU A C 1
ATOM 672 O O . GLU A 1 84 ? 8.922 2.924 -5.094 1.00 74.25 84 GLU A O 1
ATOM 677 N N . PHE A 1 85 ? 9.017 2.657 -2.864 1.00 78.06 85 PHE A N 1
ATOM 678 C CA . PHE A 1 85 ? 7.680 2.089 -2.714 1.00 78.06 85 PHE A CA 1
ATOM 679 C C . PHE A 1 85 ? 6.597 2.995 -3.306 1.00 78.06 85 PHE A C 1
ATOM 681 O O . PHE A 1 85 ? 5.771 2.527 -4.093 1.00 78.06 85 PHE A O 1
ATOM 688 N N . LEU A 1 86 ? 6.620 4.287 -2.966 1.00 79.06 86 LEU A N 1
ATOM 689 C CA . LEU A 1 86 ? 5.654 5.269 -3.462 1.00 79.06 86 LEU A CA 1
ATOM 690 C C . LEU A 1 86 ? 5.746 5.438 -4.980 1.00 79.06 86 LEU A C 1
ATOM 692 O O . LEU A 1 86 ? 4.725 5.386 -5.660 1.00 79.06 86 LEU A O 1
ATOM 696 N N . VAL A 1 87 ? 6.958 5.570 -5.529 1.00 74.56 87 VAL A N 1
ATOM 697 C CA . VAL A 1 87 ? 7.157 5.672 -6.984 1.00 74.56 87 VAL A CA 1
ATOM 698 C C . VAL A 1 87 ? 6.610 4.431 -7.685 1.00 74.56 87 VAL A C 1
ATOM 700 O O . VAL A 1 87 ? 5.892 4.547 -8.674 1.00 74.56 87 VAL A O 1
ATOM 703 N N . LEU A 1 88 ? 6.910 3.240 -7.175 1.00 73.56 88 LEU A N 1
ATOM 704 C CA . LEU A 1 88 ? 6.508 1.988 -7.804 1.00 73.56 88 LEU A CA 1
ATOM 705 C C . LEU A 1 88 ? 4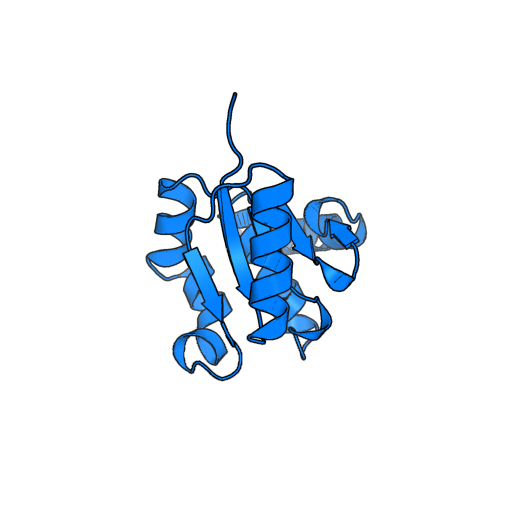.989 1.790 -7.799 1.00 73.56 88 LEU A C 1
ATOM 707 O O . LEU A 1 88 ? 4.395 1.495 -8.834 1.00 73.56 88 LEU A O 1
ATOM 711 N N . THR A 1 89 ? 4.358 1.979 -6.645 1.00 77.81 89 THR A N 1
ATOM 712 C CA . THR A 1 89 ? 2.914 1.767 -6.470 1.00 77.81 89 THR A CA 1
ATOM 713 C C . THR A 1 89 ? 2.080 2.834 -7.175 1.00 77.81 89 THR A C 1
ATOM 715 O O . THR A 1 89 ? 1.136 2.499 -7.889 1.00 77.81 89 THR A O 1
ATOM 718 N N . MET A 1 90 ? 2.457 4.109 -7.069 1.00 75.38 90 MET A N 1
ATOM 719 C CA . MET A 1 90 ? 1.693 5.188 -7.695 1.00 75.38 90 MET A CA 1
ATOM 720 C C . MET A 1 90 ? 1.899 5.253 -9.209 1.00 75.38 90 MET A C 1
ATOM 722 O O . MET A 1 90 ? 0.954 5.546 -9.936 1.00 75.38 90 MET A O 1
ATOM 726 N N . PHE A 1 91 ? 3.110 4.980 -9.708 1.00 69.88 91 PHE A N 1
ATOM 727 C CA . PHE A 1 91 ? 3.418 5.162 -11.129 1.00 69.88 91 PHE A CA 1
ATOM 728 C C . PHE A 1 91 ? 3.172 3.910 -11.972 1.00 69.88 91 PHE A C 1
ATOM 730 O O . PHE A 1 91 ? 2.550 3.995 -13.027 1.00 69.88 91 PHE A O 1
ATOM 737 N N . PHE A 1 92 ? 3.650 2.738 -11.541 1.00 68.31 92 PHE A N 1
ATOM 738 C CA . PHE A 1 92 ? 3.516 1.528 -12.364 1.00 68.31 92 PHE A CA 1
ATOM 739 C C . PHE A 1 92 ? 2.121 0.918 -12.259 1.00 68.31 92 PHE A C 1
ATOM 741 O O . PHE A 1 92 ? 1.574 0.419 -13.252 1.00 68.31 92 PHE A O 1
ATOM 748 N N . MET A 1 93 ? 1.547 0.958 -11.058 1.00 73.50 93 MET A N 1
ATOM 749 C CA . MET A 1 93 ? 0.246 0.355 -10.798 1.00 73.50 93 MET A CA 1
ATOM 750 C C . MET A 1 93 ? -0.912 1.343 -10.874 1.00 73.50 93 MET A C 1
ATOM 752 O O . MET A 1 93 ? -2.049 0.889 -10.930 1.00 73.50 93 MET A O 1
ATOM 756 N N . GLU A 1 94 ? -0.639 2.653 -10.890 1.00 77.38 94 GLU A N 1
ATOM 757 C CA . GLU A 1 94 ? -1.674 3.700 -10.848 1.00 77.38 94 GLU A CA 1
ATOM 758 C C . GLU A 1 94 ? -2.585 3.562 -9.608 1.00 77.38 94 GLU A C 1
ATOM 760 O O . GLU A 1 94 ? -3.754 3.946 -9.626 1.00 77.38 94 GLU A O 1
ATOM 765 N N . ALA A 1 95 ? -2.045 2.999 -8.520 1.00 83.44 95 ALA A N 1
ATOM 766 C CA . ALA A 1 95 ? -2.767 2.773 -7.277 1.00 83.44 95 ALA A CA 1
ATOM 767 C C . ALA A 1 95 ? -2.511 3.914 -6.285 1.00 83.44 95 ALA A C 1
ATOM 769 O O . ALA A 1 95 ? -1.393 4.424 -6.163 1.00 83.44 95 ALA A O 1
ATOM 770 N N . LYS A 1 96 ? -3.545 4.299 -5.534 1.00 87.62 96 LYS A N 1
ATOM 771 C CA . LYS A 1 96 ? -3.398 5.244 -4.420 1.00 87.62 96 LYS A CA 1
ATOM 772 C C . LYS A 1 96 ? -2.674 4.575 -3.265 1.00 87.62 96 LYS A C 1
ATOM 774 O O . LYS A 1 96 ? -2.864 3.386 -3.042 1.00 87.62 96 LYS A O 1
ATOM 779 N N . VAL A 1 97 ? -1.893 5.330 -2.500 1.00 88.25 97 VAL A N 1
ATOM 780 C CA . VAL A 1 97 ? -1.217 4.816 -1.303 1.00 88.25 97 VAL A CA 1
ATOM 781 C C . VAL A 1 97 ? -1.725 5.569 -0.087 1.00 88.25 97 VAL A C 1
ATOM 783 O O . VAL A 1 97 ? -1.586 6.789 -0.018 1.00 88.25 97 VAL A O 1
ATOM 786 N N . TYR A 1 98 ? -2.276 4.843 0.880 1.00 90.19 98 TYR A N 1
ATOM 787 C CA . TYR A 1 98 ? -2.834 5.414 2.099 1.00 90.19 98 TYR A CA 1
ATOM 788 C C . TYR A 1 98 ? -2.133 4.858 3.340 1.00 90.19 98 TYR A C 1
ATOM 790 O O . TYR A 1 98 ? -2.061 3.644 3.533 1.00 90.19 98 TYR A O 1
ATOM 798 N N . PHE A 1 99 ? -1.622 5.752 4.184 1.00 91.06 99 PHE A N 1
ATOM 799 C CA . PHE A 1 99 ? -1.023 5.427 5.473 1.00 91.06 99 PHE A CA 1
ATOM 800 C C . PHE A 1 99 ? -2.056 5.626 6.583 1.00 91.06 99 PHE A C 1
ATOM 802 O O . PHE A 1 99 ? -2.441 6.756 6.895 1.00 91.06 99 PHE A O 1
ATOM 809 N N . LEU A 1 100 ? -2.513 4.517 7.167 1.00 91.06 100 LEU A N 1
ATOM 810 C CA . LEU A 1 100 ? -3.669 4.491 8.057 1.00 91.06 100 LEU A CA 1
ATOM 811 C C . LEU A 1 100 ? -3.414 5.222 9.380 1.00 91.06 100 LEU A C 1
ATOM 813 O O . LEU A 1 100 ? -4.219 6.068 9.765 1.00 91.06 100 LEU A O 1
ATOM 817 N N . LYS A 1 101 ? -2.308 4.930 10.081 1.00 90.12 101 LYS A N 1
ATOM 818 C CA . LYS A 1 101 ? -2.000 5.573 11.373 1.00 90.12 101 LYS A CA 1
ATOM 819 C C . LYS A 1 101 ? -1.799 7.076 11.244 1.00 90.12 101 LYS A C 1
ATOM 821 O O . LYS A 1 101 ? -2.176 7.827 12.138 1.00 90.12 101 LYS A O 1
ATOM 826 N N . GLU A 1 102 ? -1.202 7.508 10.144 1.00 90.44 102 GLU A N 1
ATOM 827 C CA . GLU A 1 102 ? -0.945 8.914 9.863 1.00 90.44 102 GLU A CA 1
ATOM 828 C C . GLU A 1 102 ? -2.153 9.626 9.242 1.00 90.44 102 GLU A C 1
ATOM 830 O O . GLU A 1 102 ? -2.094 10.842 9.075 1.00 90.44 102 GLU A O 1
ATOM 835 N N . ASN A 1 103 ? -3.233 8.898 8.915 1.00 88.94 103 ASN A N 1
ATOM 836 C CA . ASN A 1 103 ? -4.383 9.401 8.159 1.00 88.94 103 ASN A CA 1
ATOM 837 C C . ASN A 1 103 ? -3.934 10.198 6.917 1.00 88.94 103 ASN A C 1
ATOM 839 O O . ASN A 1 103 ? -4.354 11.335 6.693 1.00 88.94 103 ASN A O 1
ATOM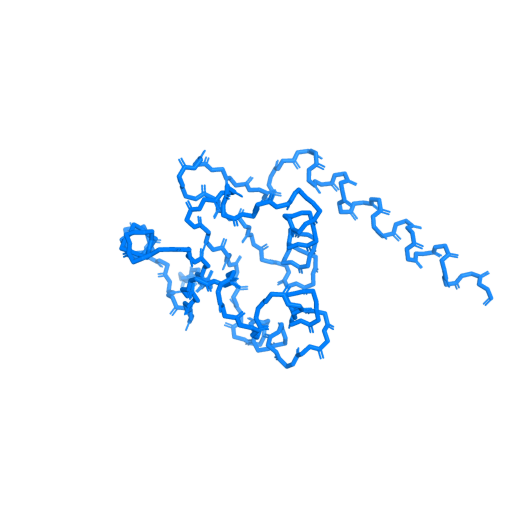 843 N N . LEU A 1 104 ? -3.005 9.620 6.152 1.00 87.94 104 LEU A N 1
ATOM 844 C CA . LEU A 1 104 ? -2.288 10.312 5.085 1.00 87.94 104 LEU A CA 1
ATOM 845 C C . LEU A 1 104 ? -2.484 9.599 3.748 1.00 87.94 104 LEU A C 1
ATOM 847 O O . LEU A 1 104 ? -1.985 8.493 3.549 1.00 87.94 104 LEU A O 1
ATOM 851 N N . ASP A 1 105 ? -3.131 10.283 2.804 1.00 86.69 105 ASP A N 1
ATOM 852 C CA . ASP A 1 105 ? -3.109 9.903 1.393 1.00 86.69 105 ASP A CA 1
ATOM 853 C C . ASP A 1 105 ? -1.810 10.407 0.754 1.00 86.69 105 ASP A C 1
ATOM 855 O O . ASP A 1 105 ? -1.640 11.590 0.443 1.00 86.69 105 ASP A O 1
ATOM 859 N N . ALA A 1 106 ? -0.864 9.492 0.572 1.00 81.38 106 ALA A N 1
ATOM 860 C CA . ALA A 1 106 ? 0.432 9.802 -0.003 1.00 81.38 106 ALA A CA 1
ATOM 861 C C . ALA A 1 106 ? 0.350 10.105 -1.502 1.00 81.38 106 ALA A C 1
ATOM 863 O O . ALA A 1 106 ? 1.275 10.722 -2.035 1.00 81.38 106 ALA A O 1
ATOM 864 N N . SER A 1 107 ? -0.753 9.735 -2.164 1.00 68.75 107 SER A N 1
ATOM 865 C CA . SER A 1 107 ? -0.962 10.024 -3.581 1.00 68.75 107 SER A CA 1
ATOM 866 C C . SER A 1 107 ? -1.316 11.484 -3.873 1.00 68.75 107 SER A C 1
ATOM 868 O O . SER A 1 107 ? -1.198 11.922 -5.015 1.00 68.75 107 SER A O 1
ATOM 870 N N . MET A 1 108 ? -1.679 12.254 -2.841 1.00 60.78 108 MET A N 1
ATOM 871 C CA . MET A 1 108 ? -2.107 13.654 -2.948 1.00 60.78 108 MET A CA 1
ATOM 872 C C . MET A 1 108 ? -1.083 14.686 -2.445 1.00 60.78 108 MET A C 1
ATOM 874 O O . MET A 1 108 ? -1.358 15.883 -2.476 1.00 60.78 108 MET A O 1
ATOM 878 N N . SER A 1 109 ? 0.093 14.261 -1.979 1.00 62.88 109 SER A N 1
ATOM 879 C CA . SER A 1 109 ? 1.124 15.179 -1.471 1.00 62.88 109 SER A CA 1
ATOM 880 C C . SER A 1 109 ? 1.945 15.800 -2.612 1.00 62.88 109 SER A C 1
ATOM 882 O O . SER A 1 109 ? 2.510 15.065 -3.422 1.00 62.88 109 SER A O 1
ATOM 884 N N . GLU A 1 110 ? 2.058 17.137 -2.652 1.00 59.19 110 GLU A N 1
ATOM 885 C CA . GLU A 1 110 ? 2.877 17.874 -3.641 1.00 59.19 110 GLU A CA 1
ATOM 886 C C . GLU A 1 110 ? 4.335 17.381 -3.675 1.00 59.19 110 GLU A C 1
ATOM 888 O O . GLU A 1 110 ? 4.889 17.172 -4.756 1.00 59.19 110 GLU A O 1
ATOM 893 N N . ASP A 1 111 ? 4.914 17.080 -2.507 1.00 60.88 111 ASP A N 1
ATOM 894 C CA . ASP A 1 111 ? 6.272 16.536 -2.376 1.00 60.88 111 ASP A CA 1
ATOM 895 C C . ASP A 1 111 ? 6.420 15.166 -3.062 1.00 60.88 111 ASP A C 1
ATOM 897 O O . ASP A 1 111 ? 7.458 14.866 -3.660 1.00 60.88 111 ASP A O 1
ATOM 901 N N . ASN A 1 112 ? 5.377 14.330 -3.007 1.00 63.53 112 ASN A N 1
ATOM 902 C CA . ASN A 1 112 ? 5.368 13.006 -3.631 1.00 63.53 112 ASN A CA 1
ATOM 903 C C . ASN A 1 112 ? 5.109 13.094 -5.139 1.00 63.53 112 ASN A C 1
ATOM 905 O O . ASN A 1 112 ? 5.715 12.347 -5.907 1.00 63.53 112 ASN A O 1
ATOM 909 N N . VAL A 1 113 ? 4.273 14.040 -5.578 1.00 59.59 113 VAL A N 1
ATOM 910 C CA . VAL A 1 113 ? 4.063 14.344 -7.000 1.00 59.59 113 VAL A CA 1
ATOM 911 C C . VAL A 1 113 ? 5.371 14.818 -7.644 1.00 59.59 113 VAL A C 1
ATOM 913 O O . VAL A 1 113 ? 5.746 14.324 -8.710 1.00 59.59 113 VAL A O 1
ATOM 916 N N . GLU A 1 114 ? 6.130 15.704 -6.991 1.00 58.09 114 GLU A N 1
ATOM 917 C CA . GLU A 1 114 ? 7.430 16.163 -7.500 1.00 58.09 114 GLU A CA 1
ATOM 918 C C . GLU A 1 114 ? 8.467 15.024 -7.560 1.00 58.09 114 GLU A C 1
ATOM 920 O O . GLU A 1 114 ? 9.255 14.930 -8.509 1.00 58.09 114 GLU A O 1
ATOM 925 N N . LEU A 1 115 ? 8.437 14.111 -6.585 1.00 61.94 115 LEU A N 1
ATOM 926 C CA . LEU A 1 115 ? 9.270 12.906 -6.567 1.00 61.94 115 LEU A CA 1
ATOM 927 C C . LEU A 1 115 ? 9.009 12.015 -7.790 1.00 61.94 115 LEU A C 1
ATOM 929 O O . LEU A 1 115 ? 9.954 11.555 -8.440 1.00 61.94 115 LEU A O 1
ATOM 933 N N . VAL A 1 116 ? 7.733 11.853 -8.151 1.00 55.50 116 VAL A N 1
ATOM 934 C CA . VAL A 1 116 ? 7.290 11.139 -9.356 1.00 55.50 116 VAL A CA 1
ATOM 935 C C . VAL A 1 116 ? 7.756 11.853 -10.633 1.00 55.50 116 VAL A C 1
ATOM 937 O O . VAL A 1 116 ? 8.269 11.204 -11.549 1.00 55.50 116 VAL A O 1
ATOM 940 N N . PHE A 1 117 ? 7.672 13.186 -10.699 1.00 54.91 117 PHE A N 1
ATOM 941 C CA . PHE A 1 117 ? 8.178 13.954 -11.846 1.00 54.91 117 PHE A CA 1
ATOM 942 C C . PHE A 1 117 ? 9.692 13.793 -12.045 1.00 54.91 117 PHE A C 1
ATOM 944 O O . PHE A 1 117 ? 10.143 13.534 -13.162 1.00 54.91 117 PHE A O 1
ATOM 951 N N . ARG A 1 118 ? 10.493 13.885 -10.975 1.00 54.31 118 ARG A N 1
ATOM 952 C CA . ARG A 1 118 ? 11.962 13.765 -11.052 1.00 54.31 118 ARG A CA 1
ATOM 953 C C . ARG A 1 118 ? 12.420 12.400 -11.579 1.00 54.31 118 ARG A C 1
ATOM 955 O O . ARG A 1 118 ? 13.434 12.333 -12.277 1.00 54.31 118 ARG A O 1
ATOM 962 N N . PHE A 1 119 ? 11.681 11.329 -11.291 1.00 59.12 119 PHE A N 1
ATOM 963 C CA . PHE A 1 119 ? 11.990 9.985 -11.788 1.00 59.12 119 PHE A CA 1
ATOM 964 C C . PHE A 1 119 ? 11.792 9.873 -13.314 1.00 59.12 119 PHE A C 1
ATOM 966 O O . PHE A 1 119 ? 12.664 9.363 -14.022 1.00 59.12 119 PHE A O 1
ATOM 973 N N . ASN A 1 120 ? 10.704 10.442 -13.845 1.00 44.28 120 ASN A N 1
ATOM 974 C CA . ASN A 1 120 ? 10.417 10.464 -15.288 1.00 44.28 120 ASN A CA 1
ATOM 975 C C . ASN A 1 120 ? 11.437 11.279 -16.095 1.00 44.28 120 ASN A C 1
ATOM 977 O O . ASN A 1 120 ? 11.844 10.874 -17.190 1.00 44.28 120 ASN A O 1
ATOM 981 N N . SER A 1 121 ? 11.911 12.391 -15.534 1.00 45.72 121 SER A N 1
ATOM 982 C CA . SER A 1 121 ? 12.955 13.224 -16.140 1.00 45.72 121 SER A CA 1
ATOM 983 C C . SER A 1 121 ? 14.291 12.485 -16.260 1.00 45.72 121 SER A C 1
ATOM 985 O O . SER A 1 121 ? 15.019 12.664 -17.236 1.00 45.72 121 SER A O 1
ATOM 987 N N . ARG A 1 122 ? 14.618 11.627 -15.282 1.00 48.91 122 ARG A N 1
ATOM 988 C CA . ARG A 1 122 ? 15.846 10.817 -15.290 1.00 48.91 122 ARG A CA 1
ATOM 989 C C . ARG A 1 122 ? 15.788 9.688 -16.320 1.00 48.91 122 ARG A C 1
ATOM 991 O O . ARG A 1 122 ? 16.740 9.533 -17.080 1.00 48.91 122 ARG A O 1
ATOM 998 N N . ASN A 1 123 ? 14.673 8.964 -16.416 1.00 46.12 123 ASN A N 1
ATOM 999 C CA . ASN A 1 123 ? 14.514 7.908 -17.427 1.00 46.12 123 ASN A CA 1
ATOM 1000 C C . ASN A 1 123 ? 14.467 8.459 -18.862 1.00 46.12 123 ASN A C 1
ATOM 1002 O O . ASN A 1 123 ? 15.036 7.853 -19.765 1.00 46.12 123 ASN A O 1
ATOM 1006 N N . SER A 1 124 ? 13.881 9.642 -19.070 1.00 40.69 124 SER A N 1
ATOM 1007 C CA . SER A 1 124 ? 13.854 10.292 -20.391 1.00 40.69 124 SER A CA 1
ATOM 1008 C C . SER A 1 124 ? 15.237 10.766 -20.863 1.00 40.69 124 SER A C 1
ATOM 1010 O O . SER A 1 124 ? 15.486 10.829 -22.065 1.00 40.69 124 SER A O 1
ATOM 1012 N N . ASN A 1 125 ? 16.157 11.065 -19.938 1.00 40.44 125 ASN A N 1
ATOM 1013 C CA . ASN A 1 125 ? 17.540 11.425 -20.273 1.00 40.44 125 ASN A CA 1
ATOM 1014 C C . ASN A 1 125 ? 18.437 10.203 -20.539 1.00 40.44 125 ASN A C 1
ATOM 1016 O O . ASN A 1 125 ? 19.398 10.328 -21.291 1.00 40.44 125 ASN A O 1
ATOM 1020 N N . ASN A 1 126 ? 18.098 9.024 -20.008 1.00 35.91 126 ASN A N 1
ATOM 1021 C CA . ASN A 1 126 ? 18.799 7.768 -20.312 1.00 35.91 126 ASN A CA 1
ATOM 1022 C C . ASN A 1 126 ? 18.346 7.103 -21.627 1.00 35.91 126 ASN A C 1
ATOM 1024 O O . ASN A 1 126 ? 18.955 6.130 -22.053 1.00 35.91 126 ASN A O 1
ATOM 1028 N N . LEU A 1 127 ? 17.302 7.622 -22.283 1.00 35.03 127 LEU A N 1
ATOM 1029 C CA . LEU A 1 127 ? 16.809 7.152 -23.588 1.00 35.03 127 LEU A CA 1
ATOM 1030 C C . LEU A 1 127 ? 17.311 8.002 -24.775 1.00 35.03 127 LEU A C 1
ATOM 1032 O O . LEU A 1 127 ? 16.893 7.775 -25.908 1.00 35.03 127 LEU A O 1
ATOM 1036 N N . LYS A 1 128 ? 18.190 8.985 -24.532 1.00 31.44 128 LYS A N 1
ATOM 1037 C CA . LYS A 1 128 ? 18.807 9.847 -25.562 1.00 31.44 128 LYS A CA 1
ATOM 1038 C C . LYS A 1 128 ? 20.276 9.499 -25.870 1.00 31.44 128 LYS A C 1
ATOM 1040 O O . LYS A 1 128 ? 21.021 10.384 -26.291 1.00 31.44 128 LYS A O 1
ATOM 1045 N N . SER A 1 129 ? 20.696 8.250 -25.658 1.00 34.16 129 SER A N 1
ATOM 1046 C CA . SER A 1 129 ? 21.985 7.737 -26.155 1.00 34.16 129 SER A CA 1
ATOM 1047 C C . SER A 1 129 ? 21.831 7.091 -27.524 1.00 34.16 129 SER A C 1
ATOM 1049 O O . SER A 1 129 ? 21.014 6.144 -27.599 1.00 34.16 129 SER A O 1
#

Radius of gyration: 14.72 Å; chains: 1; bounding box: 43×30×42 Å